Protein AF-A0A415BV01-F1 (afdb_monomer)

pL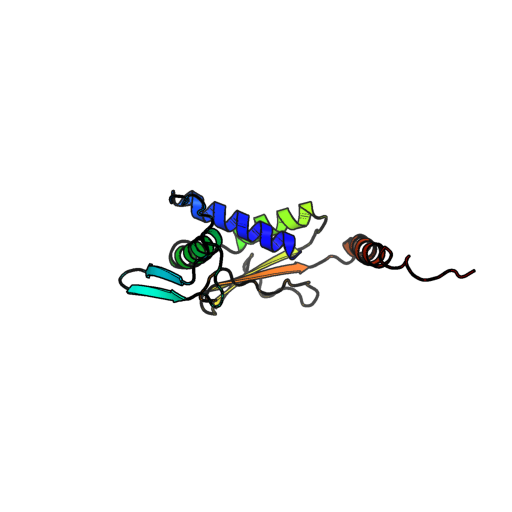DDT: mean 75.11, std 18.99, range [30.59, 93.56]

Structure (mmCIF, N/CA/C/O backbone):
data_AF-A0A415BV01-F1
#
_entry.id   AF-A0A415BV01-F1
#
loop_
_atom_site.group_PDB
_atom_site.id
_atom_site.type_symbol
_atom_site.label_atom_id
_atom_site.label_alt_id
_atom_site.label_comp_id
_atom_site.label_asym_id
_atom_site.label_entity_id
_atom_site.label_seq_id
_atom_site.pdbx_PDB_ins_code
_atom_site.Cartn_x
_atom_site.Cartn_y
_atom_site.Cartn_z
_atom_site.occupancy
_atom_site.B_iso_or_equiv
_atom_site.auth_seq_id
_atom_site.auth_comp_id
_atom_site.auth_asym_id
_atom_site.auth_atom_id
_atom_site.pdbx_PDB_model_num
ATOM 1 N N . MET A 1 1 ? 10.076 8.358 -6.406 1.00 80.81 1 MET A N 1
ATOM 2 C CA . MET A 1 1 ? 9.475 7.066 -6.004 1.00 80.81 1 MET A CA 1
ATOM 3 C C . MET A 1 1 ? 8.446 7.204 -4.884 1.00 80.81 1 MET A C 1
ATOM 5 O O . MET A 1 1 ? 7.313 6.818 -5.107 1.00 80.81 1 MET A O 1
ATOM 9 N N . THR A 1 2 ? 8.775 7.783 -3.721 1.00 85.38 2 THR A N 1
ATOM 10 C CA . THR A 1 2 ? 7.823 7.917 -2.592 1.00 85.38 2 THR A CA 1
ATOM 11 C C . THR A 1 2 ? 6.529 8.647 -2.965 1.00 85.38 2 THR A C 1
ATOM 13 O O . THR A 1 2 ? 5.451 8.206 -2.590 1.00 85.38 2 THR A O 1
ATOM 16 N N . GLN A 1 3 ? 6.622 9.716 -3.762 1.00 87.44 3 GLN A N 1
A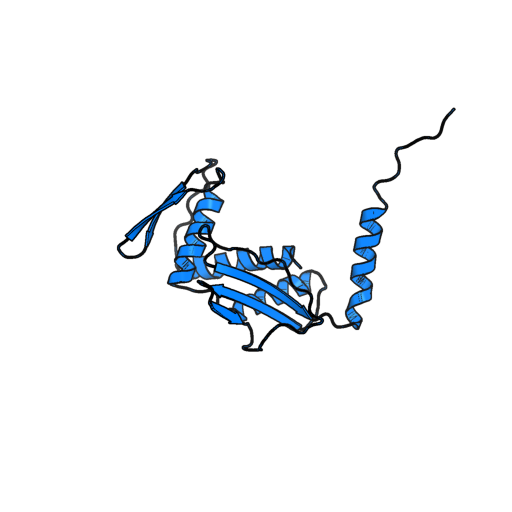TOM 17 C CA . GLN A 1 3 ? 5.443 10.414 -4.281 1.00 87.44 3 GLN A CA 1
ATOM 18 C C . GLN A 1 3 ? 4.612 9.533 -5.230 1.00 87.44 3 GLN A C 1
ATOM 20 O O . GLN A 1 3 ? 3.395 9.513 -5.118 1.00 87.44 3 GLN A O 1
ATOM 25 N N . ALA A 1 4 ? 5.260 8.760 -6.112 1.00 88.44 4 ALA A N 1
ATOM 26 C CA . ALA A 1 4 ? 4.569 7.824 -7.004 1.00 88.44 4 ALA A CA 1
ATOM 27 C C . ALA A 1 4 ? 3.827 6.742 -6.207 1.00 88.44 4 ALA A C 1
ATOM 29 O O . ALA A 1 4 ? 2.702 6.398 -6.550 1.00 88.44 4 ALA A O 1
ATOM 30 N N . LEU A 1 5 ? 4.420 6.250 -5.111 1.00 91.38 5 LEU A N 1
ATOM 31 C CA . LEU A 1 5 ? 3.752 5.312 -4.211 1.00 91.38 5 LEU A CA 1
ATOM 32 C C . LEU A 1 5 ? 2.518 5.953 -3.565 1.00 91.38 5 LEU A C 1
ATOM 34 O O . LEU A 1 5 ? 1.458 5.345 -3.580 1.00 91.38 5 LEU A O 1
ATOM 38 N N . GLN A 1 6 ? 2.631 7.183 -3.056 1.00 90.38 6 GLN A N 1
ATOM 39 C CA . GLN A 1 6 ? 1.496 7.892 -2.455 1.00 90.38 6 GLN A CA 1
ATOM 40 C C . GLN A 1 6 ? 0.354 8.117 -3.457 1.00 90.38 6 GLN A C 1
ATOM 42 O O . GLN A 1 6 ? -0.799 7.861 -3.133 1.00 90.38 6 GLN A O 1
ATOM 47 N N . GLU A 1 7 ? 0.676 8.554 -4.676 1.00 90.56 7 GLU A N 1
ATOM 48 C CA . GLU A 1 7 ? -0.298 8.718 -5.763 1.00 90.56 7 GLU A CA 1
ATOM 49 C C . GLU A 1 7 ? -0.970 7.378 -6.108 1.00 90.56 7 GLU A C 1
ATOM 51 O O . GLU A 1 7 ? -2.184 7.323 -6.285 1.00 90.56 7 GLU A O 1
ATOM 56 N N . SER A 1 8 ? -0.200 6.287 -6.128 1.00 91.81 8 SER A N 1
ATOM 57 C CA . SER A 1 8 ? -0.718 4.941 -6.409 1.00 91.81 8 SER A CA 1
ATOM 58 C C . SER A 1 8 ? -1.648 4.432 -5.309 1.00 91.81 8 SER A C 1
ATOM 60 O O . SER A 1 8 ? -2.686 3.865 -5.627 1.00 91.81 8 SER A O 1
ATOM 62 N N . ILE A 1 9 ? -1.330 4.693 -4.032 1.00 91.25 9 ILE A N 1
ATOM 63 C CA . ILE A 1 9 ? -2.208 4.385 -2.889 1.00 91.25 9 ILE A CA 1
ATOM 64 C C . ILE A 1 9 ? -3.562 5.075 -3.062 1.00 91.25 9 ILE A C 1
ATOM 66 O O . 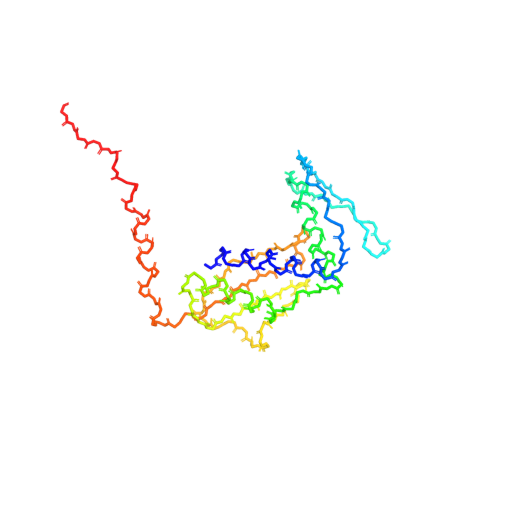ILE A 1 9 ? -4.600 4.445 -2.881 1.00 91.25 9 ILE A O 1
ATOM 70 N N . THR A 1 10 ? -3.557 6.362 -3.417 1.00 89.81 10 THR A N 1
ATOM 71 C CA . THR A 1 10 ? -4.789 7.135 -3.607 1.00 89.81 10 THR A CA 1
ATOM 72 C C . THR A 1 10 ? -5.616 6.607 -4.781 1.00 89.81 10 THR A C 1
ATOM 74 O O . THR A 1 10 ? -6.832 6.486 -4.665 1.00 89.81 10 THR A O 1
ATOM 77 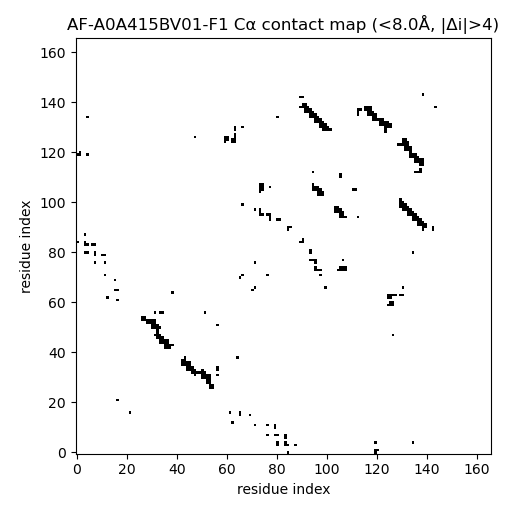N N . ILE A 1 11 ? -4.979 6.259 -5.903 1.00 89.50 11 ILE A N 1
ATOM 78 C CA . ILE A 1 11 ? -5.679 5.721 -7.080 1.00 89.50 11 ILE A CA 1
ATOM 79 C C . ILE A 1 11 ? -6.272 4.340 -6.786 1.00 89.50 11 ILE A C 1
ATOM 81 O O . ILE A 1 11 ? -7.444 4.116 -7.079 1.00 89.50 11 ILE A O 1
ATOM 85 N N . ASP A 1 12 ? -5.497 3.434 -6.187 1.00 90.75 12 ASP A N 1
ATOM 86 C CA . ASP A 1 12 ? -5.968 2.102 -5.794 1.00 90.75 12 ASP A CA 1
ATOM 87 C C . ASP A 1 12 ? -7.128 2.185 -4.793 1.00 90.75 12 ASP A C 1
ATOM 89 O O . ASP A 1 12 ? -8.145 1.516 -4.971 1.00 90.75 12 ASP A O 1
ATOM 93 N N . TYR A 1 13 ? -7.008 3.067 -3.794 1.00 88.19 13 TYR A N 1
ATOM 94 C CA . TYR A 1 13 ? -8.074 3.353 -2.839 1.00 88.19 13 TYR A CA 1
ATOM 95 C C . TYR A 1 13 ? -9.371 3.735 -3.549 1.00 88.19 13 TYR A C 1
ATOM 97 O O . TYR A 1 13 ? -10.398 3.103 -3.329 1.00 88.19 13 TYR A O 1
ATOM 105 N N . HIS A 1 14 ? -9.324 4.731 -4.435 1.00 85.19 14 HIS A N 1
ATOM 106 C CA . HIS A 1 14 ? -10.509 5.166 -5.162 1.00 85.19 14 HIS A CA 1
ATOM 107 C C . HIS A 1 14 ? -11.042 4.073 -6.090 1.00 85.19 14 HIS A C 1
ATOM 109 O O . HIS A 1 14 ? -12.250 3.882 -6.146 1.00 85.19 14 HIS A O 1
ATOM 115 N N . LYS A 1 15 ? -10.178 3.315 -6.772 1.00 86.19 15 LYS A N 1
ATOM 116 C CA . LYS A 1 15 ? -10.600 2.205 -7.638 1.00 86.19 15 LYS A CA 1
ATOM 117 C C . LYS A 1 15 ? -11.407 1.163 -6.854 1.00 86.19 15 LYS A C 1
ATOM 119 O O . LYS A 1 15 ? -12.490 0.802 -7.300 1.00 86.19 15 LYS A O 1
ATOM 124 N N . ARG A 1 16 ? -10.916 0.745 -5.680 1.00 85.25 16 ARG A N 1
ATOM 125 C CA . ARG A 1 16 ? -11.611 -0.211 -4.800 1.00 85.25 16 ARG A CA 1
ATOM 126 C C . ARG A 1 16 ? -12.873 0.393 -4.183 1.00 85.25 16 ARG A C 1
ATOM 128 O O . ARG A 1 16 ? -13.923 -0.229 -4.205 1.00 85.25 16 ARG A O 1
ATOM 135 N N . PHE A 1 17 ? -12.797 1.635 -3.714 1.00 78.44 17 PHE A N 1
ATOM 136 C CA . PHE A 1 17 ? -13.918 2.314 -3.066 1.00 78.44 17 PHE A CA 1
ATOM 137 C C . PHE A 1 17 ? -15.087 2.608 -4.026 1.00 78.44 17 PHE A C 1
ATOM 139 O O . PHE A 1 17 ? -16.247 2.430 -3.666 1.00 78.44 17 PHE A O 1
ATOM 146 N N . PHE A 1 18 ? -14.808 3.029 -5.266 1.00 71.75 18 PHE A N 1
ATOM 147 C CA . PHE A 1 18 ? -15.845 3.322 -6.266 1.00 71.75 18 PHE A CA 1
ATOM 148 C C . PHE A 1 18 ? -16.460 2.069 -6.897 1.00 71.75 18 PHE A C 1
ATOM 150 O O . PHE A 1 18 ? -17.577 2.151 -7.403 1.00 71.75 18 PHE A O 1
ATOM 157 N N . GLN A 1 19 ? -15.782 0.917 -6.854 1.00 64.81 19 GLN A N 1
ATOM 158 C CA . GLN A 1 19 ? -16.398 -0.357 -7.241 1.00 64.81 19 GLN A CA 1
ATOM 159 C C . GLN A 1 19 ? -17.548 -0.755 -6.299 1.00 64.81 19 GLN A C 1
ATOM 161 O O . GLN A 1 19 ? -18.491 -1.398 -6.756 1.00 64.81 19 GLN A O 1
ATOM 166 N N . ASP A 1 20 ? -17.528 -0.291 -5.045 1.00 54.56 20 ASP A N 1
ATOM 167 C CA . ASP A 1 20 ? -18.498 -0.669 -4.010 1.00 54.56 20 ASP A CA 1
ATOM 168 C C . ASP A 1 20 ? -19.661 0.339 -3.820 1.00 54.56 20 ASP A C 1
ATOM 170 O O . ASP A 1 20 ? -20.497 0.151 -2.939 1.00 54.56 20 ASP A O 1
ATOM 174 N N . ASN A 1 21 ? -19.785 1.386 -4.659 1.00 46.19 21 ASN A N 1
ATOM 175 C CA . ASN A 1 21 ? -20.871 2.393 -4.603 1.00 46.19 21 ASN A CA 1
ATOM 176 C C . ASN A 1 21 ? -21.133 2.974 -3.191 1.00 46.19 21 ASN A C 1
ATOM 178 O O . ASN A 1 21 ? -22.282 3.169 -2.784 1.00 46.19 21 ASN A O 1
ATOM 182 N N . VAL A 1 22 ? -20.077 3.281 -2.431 1.00 49.53 22 VAL A N 1
ATOM 183 C CA . VAL A 1 22 ? -20.212 3.829 -1.073 1.00 49.53 22 VAL A CA 1
ATOM 184 C C . VAL A 1 22 ? -20.123 5.361 -1.070 1.00 49.53 22 VAL A C 1
ATOM 186 O O . VAL A 1 22 ? -19.297 5.984 -1.735 1.00 49.53 22 VAL A O 1
ATOM 189 N N . TYR A 1 23 ? -21.044 5.967 -0.321 1.00 43.59 23 TYR A N 1
ATOM 190 C CA . TYR A 1 23 ? -21.230 7.400 -0.099 1.00 43.59 23 TYR A CA 1
ATOM 191 C C . TYR A 1 23 ? -19.935 8.115 0.321 1.00 43.59 23 TYR A C 1
ATOM 193 O O . TYR A 1 23 ? -19.321 7.743 1.315 1.00 43.59 23 TYR A O 1
ATOM 201 N N . ILE A 1 24 ? -19.566 9.188 -0.391 1.00 48.72 24 ILE A N 1
ATOM 202 C CA . ILE A 1 24 ? -18.501 10.120 0.014 1.00 48.72 24 ILE A CA 1
ATOM 203 C C . ILE A 1 24 ? -19.104 11.100 1.032 1.00 48.72 24 ILE A C 1
ATOM 205 O O . ILE A 1 24 ? -19.923 11.941 0.638 1.00 48.72 24 ILE A O 1
ATOM 209 N N . PRO A 1 25 ? -18.723 11.060 2.323 1.00 48.78 25 PRO A N 1
ATOM 210 C CA . PRO A 1 25 ? -19.133 12.096 3.258 1.00 48.78 25 PRO A CA 1
ATOM 211 C C . PRO A 1 25 ? -18.572 13.437 2.778 1.00 48.78 25 PRO A C 1
ATOM 213 O O . PRO A 1 25 ? -17.386 13.550 2.461 1.00 48.78 25 PRO A O 1
ATOM 216 N N . LYS A 1 26 ? -19.419 14.470 2.710 1.00 50.38 26 LYS A N 1
ATOM 217 C CA . LYS A 1 26 ? -18.951 15.834 2.433 1.00 50.38 26 LYS A CA 1
ATOM 218 C C . LYS A 1 26 ? -17.872 16.213 3.457 1.00 50.38 26 LYS A C 1
ATOM 220 O O . LYS A 1 26 ? -18.102 16.008 4.650 1.00 50.38 26 LYS A O 1
ATOM 225 N N . PRO A 1 27 ? -16.740 16.795 3.024 1.00 50.47 27 PRO A N 1
ATOM 226 C CA . PRO A 1 27 ? -15.666 17.162 3.930 1.00 50.47 27 PRO A CA 1
ATOM 227 C C . PRO A 1 27 ? -16.174 18.213 4.915 1.00 50.47 27 PRO A C 1
ATOM 229 O O . PRO A 1 27 ? -16.557 19.322 4.539 1.00 50.47 27 PRO A O 1
ATOM 232 N N . LEU A 1 28 ? -16.187 17.854 6.191 1.00 60.91 28 LEU A N 1
ATOM 233 C CA . LEU A 1 28 ? -16.362 18.796 7.281 1.00 60.91 28 LEU A CA 1
ATOM 234 C C . LEU A 1 28 ? -14.965 19.248 7.722 1.00 60.91 28 LEU A C 1
ATOM 236 O O . LEU A 1 28 ? -14.058 18.437 7.898 1.00 60.91 28 LEU A O 1
ATOM 240 N N . ILE A 1 29 ? -14.775 20.558 7.905 1.00 67.06 29 ILE A N 1
ATOM 241 C CA . ILE A 1 29 ? -13.512 21.169 8.371 1.00 67.06 29 ILE A CA 1
ATOM 242 C C . ILE A 1 29 ? -13.368 20.948 9.888 1.00 67.06 29 ILE A C 1
ATOM 244 O O . ILE A 1 29 ? -13.204 21.880 10.674 1.00 67.06 29 ILE A O 1
ATOM 248 N N . ARG A 1 30 ? -13.540 19.709 10.345 1.00 77.38 30 ARG A N 1
ATOM 249 C CA . ARG A 1 30 ? -13.478 19.336 11.756 1.00 77.38 30 ARG A CA 1
ATOM 250 C C . ARG A 1 30 ? -12.333 18.358 11.955 1.00 77.38 30 ARG A C 1
ATOM 252 O O . ARG A 1 30 ? -12.023 17.539 11.094 1.00 77.38 30 ARG A O 1
ATOM 259 N N . LYS A 1 31 ? -11.674 18.484 13.106 1.00 84.19 31 LYS A N 1
ATOM 260 C CA . LYS A 1 31 ? -10.666 17.523 13.546 1.00 84.19 31 LYS A CA 1
ATOM 261 C C . LYS A 1 31 ? -11.318 16.501 14.463 1.00 84.19 31 LYS A C 1
ATOM 263 O O . LYS A 1 31 ? -12.066 16.877 15.366 1.00 84.19 31 LYS A O 1
ATOM 268 N N . MET A 1 32 ? -11.007 15.229 14.259 1.00 81.38 32 MET A N 1
ATOM 269 C CA . MET A 1 32 ? -11.529 14.123 15.053 1.00 81.38 32 MET A CA 1
ATOM 270 C C . MET A 1 32 ? -10.446 13.572 15.978 1.00 81.38 32 MET A C 1
ATOM 272 O O . MET A 1 32 ? -9.300 13.391 15.576 1.00 81.38 32 MET A O 1
ATOM 276 N N . LYS A 1 33 ? -10.818 13.282 17.229 1.00 83.94 33 LYS A N 1
ATOM 277 C CA . LYS A 1 33 ? -9.958 12.565 18.190 1.00 83.94 33 LYS A CA 1
ATOM 278 C C . LYS A 1 33 ? -10.109 11.047 18.110 1.00 83.94 33 LYS A C 1
ATOM 280 O O . LYS A 1 33 ? -9.241 10.324 18.581 1.00 83.94 33 LYS A O 1
ATOM 285 N N . GLY A 1 34 ? -11.198 10.564 17.527 1.00 80.88 34 GLY A N 1
ATOM 286 C CA . GLY A 1 34 ? -11.466 9.143 17.381 1.00 80.88 34 GLY A CA 1
ATOM 287 C C . GLY A 1 34 ? -12.769 8.892 16.641 1.00 80.88 34 GLY A C 1
ATOM 288 O O . GLY A 1 34 ? -13.566 9.814 16.456 1.00 80.88 34 GLY A O 1
ATOM 289 N N . ILE A 1 35 ? -12.967 7.647 16.227 1.00 81.44 35 ILE A N 1
ATOM 290 C CA . ILE A 1 35 ? -14.125 7.196 15.465 1.00 81.44 35 ILE A CA 1
ATOM 291 C C . ILE A 1 35 ? -14.620 5.851 15.995 1.00 81.44 35 ILE A C 1
ATOM 293 O O . ILE A 1 35 ? -13.833 4.979 16.365 1.00 81.44 35 ILE A O 1
ATOM 297 N N . LYS A 1 36 ? -15.943 5.695 16.054 1.00 81.50 36 LYS A N 1
ATOM 298 C CA . LYS A 1 36 ? -16.592 4.430 16.403 1.00 81.50 36 LYS A CA 1
ATOM 299 C C . LYS A 1 36 ? -17.021 3.742 15.119 1.00 81.50 36 LYS A C 1
ATOM 301 O O . LYS A 1 36 ? -17.722 4.356 14.319 1.00 81.50 36 LYS A O 1
ATOM 306 N N . ILE A 1 37 ? -16.610 2.495 14.943 1.00 78.25 37 ILE A N 1
ATOM 307 C CA . ILE A 1 37 ? -16.909 1.694 13.757 1.00 78.25 37 ILE A CA 1
ATOM 308 C C . ILE A 1 37 ? -17.518 0.359 14.171 1.00 78.25 37 ILE A C 1
ATOM 310 O O . ILE A 1 37 ? -17.279 -0.130 15.277 1.00 78.25 37 ILE A O 1
ATOM 314 N N . VAL A 1 38 ? -18.302 -0.227 13.272 1.00 75.81 38 VAL A N 1
ATOM 315 C CA . VAL A 1 38 ? -18.881 -1.560 13.447 1.00 75.81 38 VAL A CA 1
ATOM 316 C C . VAL A 1 38 ? -18.218 -2.488 12.441 1.00 75.81 38 VAL A C 1
ATOM 318 O O . VAL A 1 38 ? -18.271 -2.237 11.239 1.00 75.81 38 VAL A O 1
ATOM 321 N N . VAL A 1 39 ? -17.570 -3.540 12.936 1.00 71.88 39 VAL A N 1
ATOM 322 C CA . VAL A 1 39 ? -16.846 -4.523 12.124 1.00 71.88 39 VAL A CA 1
ATOM 323 C C . VAL A 1 39 ? -17.469 -5.886 12.394 1.00 71.88 39 VAL A C 1
ATOM 325 O O . VAL A 1 39 ? -17.262 -6.476 13.458 1.00 71.88 39 VAL A O 1
ATOM 328 N N . GLY A 1 40 ? -18.287 -6.369 11.458 1.00 73.62 40 GLY A N 1
ATOM 329 C CA . GLY A 1 40 ? -19.134 -7.539 11.696 1.00 73.62 40 GLY A CA 1
ATOM 330 C C . GLY A 1 40 ? -20.080 -7.287 12.875 1.00 73.62 40 GLY A C 1
ATOM 331 O O . GLY A 1 40 ? -20.895 -6.373 12.829 1.00 73.62 40 GLY A O 1
ATOM 332 N N . GLU A 1 41 ? -19.938 -8.064 13.950 1.00 71.75 41 GLU A N 1
ATOM 333 C CA . GLU A 1 41 ? -20.758 -7.947 15.169 1.00 71.75 41 GLU A CA 1
ATOM 334 C C . GLU A 1 41 ? -20.087 -7.133 16.293 1.00 71.75 41 GLU A C 1
ATOM 336 O O . GLU A 1 41 ? -20.637 -6.999 17.387 1.00 71.75 41 GLU A O 1
ATOM 341 N N . LYS A 1 42 ? -18.880 -6.595 16.064 1.00 75.69 42 LYS A N 1
ATOM 342 C CA . LYS A 1 42 ? -18.103 -5.892 17.094 1.00 75.69 42 LYS A CA 1
ATOM 343 C C . LYS A 1 42 ? -18.136 -4.382 16.889 1.00 75.69 42 LYS A C 1
ATOM 345 O O . LYS A 1 42 ? -17.801 -3.879 15.820 1.00 75.69 42 LYS A O 1
ATOM 350 N N . ASN A 1 43 ? -18.467 -3.663 17.959 1.00 78.62 43 ASN A N 1
ATOM 351 C CA . ASN A 1 43 ? -18.301 -2.215 18.037 1.00 78.62 43 ASN A CA 1
ATOM 352 C C . ASN A 1 43 ? -16.872 -1.900 18.486 1.00 78.62 43 ASN A C 1
ATOM 354 O O . ASN A 1 43 ? -16.494 -2.208 19.617 1.00 78.62 43 ASN A O 1
ATOM 358 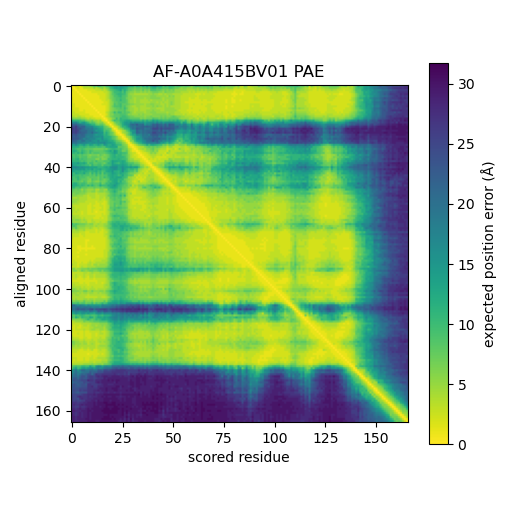N N . GLU A 1 44 ? -16.091 -1.264 17.621 1.00 79.38 44 GLU A N 1
ATOM 359 C CA . GLU A 1 44 ? -14.737 -0.816 17.934 1.00 79.38 44 GLU A CA 1
ATOM 360 C C . GLU A 1 44 ? -14.703 0.709 18.070 1.00 79.38 44 GLU A C 1
ATOM 362 O O . GLU A 1 44 ? -15.298 1.442 17.281 1.00 79.38 44 GLU A O 1
ATOM 367 N N . ASN A 1 45 ? -13.998 1.201 19.090 1.00 81.62 45 ASN A N 1
ATOM 368 C CA . ASN A 1 45 ? -13.732 2.624 19.269 1.00 81.62 45 ASN A CA 1
ATOM 369 C C . ASN A 1 45 ? -12.245 2.878 19.047 1.00 81.62 45 ASN A C 1
ATOM 371 O O . ASN A 1 45 ? -11.412 2.397 19.815 1.00 81.62 45 ASN A O 1
ATOM 375 N N . ILE A 1 46 ? -11.922 3.629 18.003 1.00 80.00 46 ILE A N 1
ATOM 376 C CA . ILE A 1 46 ? -10.551 3.901 17.601 1.00 80.00 46 ILE A CA 1
ATOM 377 C C . ILE A 1 46 ? -10.209 5.326 18.000 1.00 80.00 46 ILE A C 1
ATOM 379 O O . ILE A 1 46 ? -10.867 6.275 17.579 1.00 80.00 46 ILE A O 1
ATOM 383 N N . LEU A 1 47 ? -9.153 5.473 18.796 1.00 83.75 47 LEU A N 1
ATOM 384 C CA . LEU A 1 47 ? -8.609 6.767 19.184 1.00 83.75 47 LEU A CA 1
ATOM 385 C C . LEU A 1 47 ? -7.383 7.092 18.328 1.00 83.75 47 LEU A C 1
ATOM 387 O O . LEU A 1 47 ? -6.461 6.282 18.222 1.00 83.75 47 LEU A O 1
ATOM 391 N N . PHE A 1 48 ? -7.354 8.287 17.748 1.00 82.81 48 PHE A N 1
ATOM 392 C CA . PHE A 1 48 ? -6.180 8.779 17.038 1.00 82.81 48 PHE A CA 1
ATOM 393 C C . PHE A 1 48 ? -5.188 9.373 18.036 1.00 82.81 48 PHE A C 1
ATOM 395 O O . PHE A 1 48 ? -5.578 10.041 18.995 1.00 82.81 48 PHE A O 1
ATOM 402 N N . LYS A 1 49 ? -3.892 9.137 17.801 1.00 80.31 49 LYS A N 1
ATOM 403 C CA . LYS A 1 49 ? -2.818 9.688 18.641 1.00 80.31 49 LYS A CA 1
ATOM 404 C C . LYS A 1 49 ? -2.872 11.216 18.684 1.00 80.31 49 LYS A C 1
ATOM 406 O O . LYS A 1 49 ? -2.770 11.807 19.753 1.00 80.31 49 LYS A O 1
ATOM 411 N N . ASP A 1 50 ? -3.090 11.816 17.519 1.00 82.56 50 ASP A N 1
ATOM 412 C CA . ASP A 1 50 ? -3.280 13.247 17.330 1.00 82.56 50 ASP A CA 1
ATOM 413 C C . ASP A 1 50 ? -4.648 13.495 16.693 1.00 82.56 50 ASP A C 1
ATOM 415 O O . ASP A 1 50 ? -5.199 12.625 16.020 1.00 82.56 50 ASP A O 1
ATOM 419 N N . SER A 1 51 ? -5.216 14.687 16.893 1.00 82.81 51 SER A N 1
ATOM 420 C CA . SER A 1 51 ? -6.460 15.040 16.202 1.00 82.81 51 SER A CA 1
ATOM 421 C C . SER A 1 51 ? -6.183 15.231 14.711 1.00 82.81 51 SER A C 1
ATOM 423 O O . SER A 1 51 ? -5.511 16.193 14.328 1.00 82.81 51 SER A O 1
ATOM 425 N N . ILE A 1 52 ? -6.709 14.330 13.888 1.00 86.25 52 ILE A N 1
ATOM 426 C CA . ILE A 1 52 ? -6.570 14.349 12.4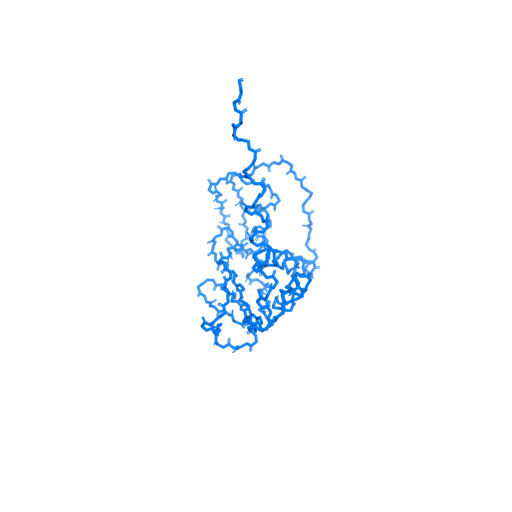28 1.00 86.25 52 ILE A CA 1
ATOM 427 C C . ILE A 1 52 ? -7.805 14.970 11.780 1.00 86.25 52 ILE A C 1
ATOM 429 O O . ILE A 1 52 ? -8.845 15.113 12.429 1.00 86.25 52 ILE A O 1
ATOM 433 N N . ASP A 1 53 ? -7.695 15.390 10.523 1.00 85.81 53 ASP A N 1
ATOM 434 C CA . ASP A 1 53 ? -8.862 15.838 9.773 1.00 85.81 53 ASP A CA 1
ATOM 435 C C . ASP A 1 53 ? -9.855 14.688 9.571 1.00 85.81 53 ASP A C 1
ATOM 437 O O . ASP A 1 53 ? -9.487 13.520 9.439 1.00 85.81 53 ASP A O 1
ATOM 441 N N . GLU A 1 54 ? -11.136 15.041 9.586 1.00 82.56 54 GLU A N 1
ATOM 442 C CA . GLU A 1 54 ? -12.239 14.095 9.469 1.00 82.56 54 GLU A CA 1
ATOM 443 C C . GLU A 1 54 ? -12.162 13.256 8.183 1.00 82.56 54 GLU A C 1
ATOM 445 O O . GLU A 1 54 ? -12.400 12.052 8.222 1.00 82.56 54 GLU A O 1
ATOM 450 N N . GLN A 1 55 ? -11.744 13.846 7.061 1.00 81.94 55 GLN A N 1
ATOM 451 C CA . GLN A 1 55 ? -11.611 13.125 5.794 1.00 81.94 55 GLN A CA 1
ATOM 452 C C . GLN A 1 55 ? -10.534 12.033 5.862 1.00 81.94 55 GLN A C 1
ATOM 454 O O . GLN A 1 55 ? -10.781 10.900 5.455 1.00 81.94 55 GLN A O 1
ATOM 459 N N . THR A 1 56 ? -9.362 12.346 6.411 1.00 84.62 56 THR A N 1
ATOM 460 C CA . THR A 1 56 ? -8.277 11.381 6.618 1.00 84.62 56 THR A CA 1
ATOM 461 C C . THR A 1 56 ? -8.691 10.307 7.616 1.00 84.62 56 THR A C 1
ATOM 463 O O . THR A 1 56 ? -8.368 9.138 7.415 1.00 84.62 56 THR A O 1
ATOM 466 N N . ALA A 1 57 ? -9.447 10.662 8.661 1.00 84.25 57 ALA A N 1
ATOM 467 C CA . ALA A 1 57 ? -9.988 9.685 9.603 1.00 84.25 57 ALA A CA 1
ATOM 468 C C . ALA A 1 57 ? -10.881 8.652 8.904 1.00 84.25 57 ALA A C 1
ATOM 470 O O . ALA A 1 57 ? -10.660 7.453 9.073 1.00 84.25 57 ALA A O 1
ATOM 471 N N . TYR A 1 58 ? -11.840 9.105 8.090 1.00 84.31 58 TYR A N 1
ATOM 472 C CA . TYR A 1 58 ? -12.695 8.203 7.318 1.00 84.31 58 TYR A CA 1
ATOM 473 C C . TYR A 1 58 ? -11.900 7.404 6.291 1.00 84.31 58 TYR A C 1
ATOM 475 O O . TYR A 1 58 ? -12.049 6.193 6.249 1.00 84.31 58 TYR A O 1
ATOM 483 N N . GLN A 1 59 ? -10.975 8.024 5.554 1.00 86.06 59 GLN A N 1
ATOM 484 C CA . GLN A 1 59 ? -10.160 7.305 4.573 1.00 86.06 59 GLN A CA 1
ATOM 485 C C . GLN A 1 59 ? -9.334 6.177 5.211 1.00 86.06 59 GLN A C 1
ATOM 487 O O . GLN A 1 59 ? -9.225 5.092 4.641 1.00 86.06 59 GLN A O 1
ATOM 492 N N . LEU A 1 60 ? -8.760 6.400 6.399 1.00 87.69 60 LEU A N 1
ATOM 493 C CA . LEU A 1 60 ? -8.065 5.344 7.138 1.00 87.69 60 LEU A CA 1
ATOM 494 C C . LEU A 1 60 ? -9.031 4.216 7.532 1.00 87.69 60 LEU A C 1
ATOM 496 O O . LEU A 1 60 ? -8.622 3.053 7.566 1.00 87.69 60 LEU A O 1
ATOM 500 N N . VAL A 1 61 ? -10.289 4.547 7.858 1.00 85.38 61 VAL A N 1
ATOM 501 C CA . VAL A 1 61 ? -11.327 3.573 8.255 1.00 85.38 61 VAL A CA 1
ATOM 502 C C . VAL A 1 61 ? -11.766 2.761 7.069 1.00 85.38 61 VAL A C 1
ATOM 504 O O . VAL A 1 61 ? -11.792 1.538 7.154 1.00 85.38 61 VAL A O 1
ATOM 507 N N . ASP A 1 62 ? -12.014 3.426 5.957 1.00 85.75 62 ASP A N 1
ATOM 508 C CA . ASP A 1 62 ? -12.372 2.791 4.707 1.00 85.75 62 ASP A CA 1
ATOM 509 C C . ASP A 1 62 ? -11.257 1.845 4.265 1.00 85.75 62 ASP A C 1
ATOM 511 O O . ASP A 1 62 ? -11.533 0.704 3.926 1.00 85.75 62 ASP A O 1
ATOM 515 N N . GLN A 1 63 ? -9.985 2.239 4.373 1.00 87.94 63 GLN A N 1
ATOM 516 C CA . GLN A 1 63 ? -8.857 1.343 4.090 1.00 87.94 63 GLN A CA 1
ATOM 517 C C . GLN A 1 63 ? -8.824 0.109 5.004 1.00 87.94 63 GLN A C 1
ATOM 519 O O . GLN A 1 63 ? -8.579 -0.998 4.520 1.00 87.94 63 GLN A O 1
ATOM 524 N N . TYR A 1 64 ? -9.097 0.275 6.302 1.00 87.19 64 TYR A N 1
ATOM 525 C CA . TYR A 1 64 ? -9.203 -0.847 7.239 1.00 87.19 64 TYR A CA 1
ATOM 526 C C . TYR A 1 64 ? -10.365 -1.783 6.884 1.00 87.19 64 TYR A C 1
ATOM 528 O O . TYR A 1 64 ? -10.185 -2.998 6.864 1.00 87.19 64 TYR A O 1
ATOM 536 N N . MET A 1 65 ? -11.538 -1.228 6.571 1.00 85.00 65 MET A N 1
ATOM 537 C CA . MET A 1 65 ? -12.729 -1.993 6.198 1.00 85.00 65 MET A CA 1
ATOM 538 C C . MET A 1 65 ? -12.530 -2.710 4.863 1.00 85.00 65 MET A C 1
ATOM 540 O O . MET A 1 65 ? -12.750 -3.915 4.772 1.00 85.00 65 MET A O 1
ATOM 544 N N . LEU A 1 66 ? -12.028 -2.005 3.847 1.00 86.19 66 LEU A N 1
ATOM 545 C CA . LEU A 1 66 ? -11.706 -2.571 2.541 1.00 86.19 66 LEU A CA 1
ATOM 546 C C . LEU A 1 66 ? -10.714 -3.724 2.674 1.00 86.19 66 LEU A C 1
ATOM 548 O O . LEU A 1 66 ? -10.896 -4.735 2.019 1.00 86.19 66 LEU A O 1
ATOM 552 N N . ALA A 1 67 ? -9.710 -3.654 3.548 1.00 84.88 67 ALA A N 1
ATOM 553 C CA . ALA A 1 67 ? -8.787 -4.775 3.735 1.00 84.88 67 ALA A CA 1
ATOM 554 C C . ALA A 1 67 ? -9.455 -6.077 4.221 1.00 84.88 67 ALA A C 1
ATOM 556 O O . ALA A 1 67 ? -8.916 -7.155 3.969 1.00 84.88 67 ALA A O 1
ATOM 557 N N . GLN A 1 68 ? -10.613 -5.990 4.887 1.00 81.06 68 GLN A N 1
ATOM 558 C CA . GLN A 1 68 ? -11.375 -7.158 5.345 1.00 81.06 68 GLN A CA 1
ATOM 559 C C . GLN A 1 68 ? -12.233 -7.784 4.236 1.00 81.06 68 GLN A C 1
ATOM 561 O O . GLN A 1 68 ? -12.441 -8.994 4.250 1.00 81.06 68 GLN A O 1
ATOM 566 N N . PHE A 1 69 ? -12.733 -6.979 3.291 1.00 77.50 69 PHE A N 1
ATOM 567 C CA . PHE A 1 69 ? -13.695 -7.422 2.268 1.00 77.50 69 PHE A CA 1
ATOM 568 C C . PHE A 1 69 ? -13.108 -7.447 0.849 1.00 77.50 69 PHE A C 1
ATOM 570 O O . PHE A 1 69 ? -13.285 -8.418 0.118 1.00 77.50 69 PHE A O 1
ATOM 577 N N . THR A 1 70 ? -12.360 -6.405 0.493 1.00 80.31 70 THR A N 1
ATOM 578 C CA . THR A 1 70 ? -11.772 -6.140 -0.827 1.00 80.31 70 THR A CA 1
ATOM 579 C C . THR A 1 70 ? -10.287 -5.789 -0.656 1.00 80.31 70 THR A C 1
ATOM 581 O O . THR A 1 70 ? -9.865 -4.622 -0.734 1.00 80.31 70 THR A O 1
ATOM 584 N N . SER A 1 71 ? -9.473 -6.808 -0.351 1.00 79.56 71 SER A N 1
ATOM 585 C CA . SER A 1 71 ? -8.039 -6.621 -0.109 1.00 79.56 71 SER A CA 1
ATOM 586 C C . SER A 1 71 ? -7.322 -6.060 -1.338 1.00 79.56 71 SER A C 1
ATOM 588 O O . SER A 1 71 ? -7.745 -6.253 -2.479 1.00 79.56 71 SER A O 1
ATOM 590 N N . VAL A 1 72 ? -6.201 -5.375 -1.107 1.00 86.31 72 VAL A N 1
ATOM 591 C CA . VAL A 1 72 ? -5.345 -4.900 -2.201 1.00 86.31 72 VAL A CA 1
ATOM 592 C C . VAL A 1 72 ? -4.864 -6.103 -3.004 1.00 86.31 72 VAL A C 1
ATOM 594 O O . VAL A 1 72 ? -4.355 -7.064 -2.431 1.00 86.31 72 VAL A O 1
ATOM 597 N N . ILE A 1 73 ? -4.993 -6.030 -4.327 1.00 89.56 73 ILE A N 1
ATOM 598 C CA . ILE A 1 73 ? -4.408 -7.001 -5.250 1.00 89.56 73 ILE A CA 1
ATOM 599 C C . ILE A 1 73 ? -3.024 -6.463 -5.648 1.00 89.56 73 ILE A C 1
ATOM 601 O O . ILE A 1 73 ? -2.952 -5.470 -6.379 1.00 89.56 73 ILE A O 1
ATOM 605 N N . PRO A 1 74 ? -1.905 -7.074 -5.201 1.00 90.12 74 PRO A N 1
ATOM 606 C CA . PRO A 1 74 ? -0.571 -6.509 -5.423 1.00 90.12 74 PRO A CA 1
ATOM 607 C C . PRO A 1 74 ? -0.207 -6.333 -6.902 1.00 90.12 74 PRO A C 1
ATOM 609 O O . PRO A 1 74 ? 0.529 -5.409 -7.241 1.00 90.12 74 PRO A O 1
ATOM 612 N N . ASN A 1 75 ? -0.732 -7.188 -7.786 1.00 90.81 75 ASN A N 1
ATOM 613 C CA . ASN A 1 75 ? -0.497 -7.105 -9.232 1.00 90.81 75 ASN A CA 1
ATOM 614 C C . ASN A 1 75 ? -1.132 -5.850 -9.833 1.00 90.81 75 ASN A C 1
ATOM 616 O O . ASN A 1 75 ? -0.439 -5.056 -10.465 1.00 90.81 75 ASN A O 1
ATOM 620 N N . ASP A 1 76 ? -2.421 -5.632 -9.574 1.00 91.06 76 ASP A N 1
ATOM 621 C CA . ASP A 1 76 ? -3.147 -4.434 -10.002 1.00 91.06 76 ASP A CA 1
ATOM 622 C C . ASP A 1 76 ? -2.495 -3.165 -9.452 1.00 91.06 76 ASP A C 1
ATOM 624 O O . ASP A 1 76 ? -2.304 -2.186 -10.176 1.00 91.06 76 ASP A O 1
ATOM 628 N N . PHE A 1 77 ? -2.085 -3.202 -8.182 1.00 91.81 77 PHE A N 1
ATOM 629 C CA . PHE A 1 77 ? -1.375 -2.094 -7.561 1.00 91.81 77 PHE A CA 1
ATOM 630 C C . PHE A 1 77 ? -0.026 -1.830 -8.249 1.00 91.81 77 PHE A C 1
ATOM 632 O O . PHE A 1 77 ? 0.332 -0.676 -8.494 1.00 91.81 77 PHE A O 1
ATOM 639 N N . ASN A 1 78 ? 0.729 -2.880 -8.597 1.00 92.50 78 ASN A N 1
ATOM 640 C CA . ASN A 1 78 ? 2.011 -2.745 -9.294 1.00 92.50 78 ASN A CA 1
ATOM 641 C C . ASN A 1 78 ? 1.838 -2.112 -10.681 1.00 92.50 78 ASN A C 1
ATOM 643 O O . ASN A 1 78 ? 2.690 -1.326 -11.088 1.00 92.50 78 ASN A O 1
ATOM 647 N N . VAL A 1 79 ? 0.733 -2.386 -11.388 1.00 92.38 79 VAL A N 1
ATOM 648 C CA . VAL A 1 79 ? 0.420 -1.731 -12.672 1.00 92.38 79 VAL A CA 1
ATOM 649 C C . VAL A 1 79 ? 0.307 -0.215 -12.489 1.00 92.38 79 VAL A C 1
ATOM 651 O O . VAL A 1 79 ? 1.024 0.529 -13.162 1.00 92.38 79 VAL A O 1
ATOM 654 N N . ILE A 1 80 ? -0.495 0.237 -11.518 1.00 92.75 80 ILE A N 1
ATOM 655 C CA . ILE A 1 80 ? -0.673 1.666 -11.200 1.00 92.75 80 ILE A CA 1
ATOM 656 C C . ILE A 1 80 ? 0.669 2.294 -10.793 1.00 92.75 80 ILE A C 1
ATOM 658 O O . ILE A 1 80 ? 1.065 3.352 -11.291 1.00 92.75 80 ILE A O 1
ATOM 662 N N . PHE A 1 81 ? 1.415 1.618 -9.916 1.00 92.19 81 PHE A N 1
ATOM 663 C CA . PHE A 1 81 ? 2.704 2.102 -9.431 1.00 92.19 81 PHE A CA 1
ATOM 664 C C . PHE A 1 81 ? 3.740 2.244 -10.545 1.00 92.19 81 PHE A C 1
ATOM 666 O O . PHE A 1 81 ? 4.449 3.252 -10.623 1.00 92.19 81 PHE A O 1
ATOM 673 N N . LYS A 1 82 ? 3.799 1.269 -11.450 1.00 91.50 82 LYS A N 1
ATOM 674 C CA . LYS A 1 82 ? 4.684 1.288 -12.613 1.00 91.50 82 LYS A CA 1
ATOM 675 C C . LYS A 1 82 ? 4.354 2.440 -13.556 1.00 91.50 82 LYS A C 1
ATOM 677 O O . LYS A 1 82 ? 5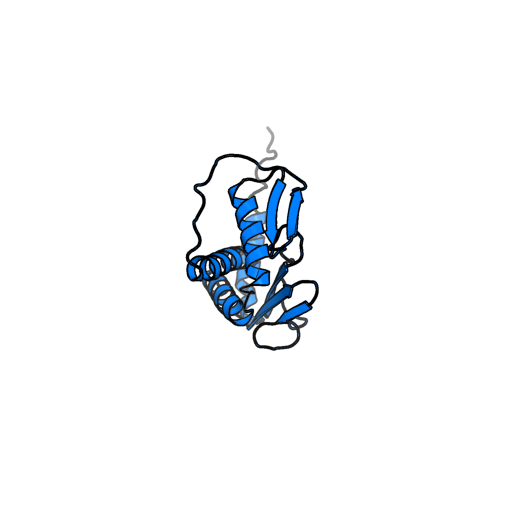.275 3.079 -14.061 1.00 91.50 82 LYS A O 1
ATOM 682 N N . GLU A 1 83 ? 3.078 2.736 -13.782 1.00 92.31 83 GLU A N 1
ATOM 683 C CA . GLU A 1 83 ? 2.656 3.897 -14.575 1.00 92.31 83 GLU A CA 1
ATOM 684 C C . GLU A 1 83 ? 3.106 5.214 -13.934 1.00 92.31 83 GLU A C 1
ATOM 686 O O . GLU A 1 83 ? 3.743 6.032 -14.601 1.00 92.31 83 GLU A O 1
ATOM 691 N N . LYS A 1 84 ? 2.912 5.379 -12.619 1.00 91.88 84 LYS A N 1
ATOM 692 C CA . LYS A 1 84 ? 3.374 6.576 -11.892 1.00 91.88 84 LYS A CA 1
ATOM 693 C C . LYS A 1 84 ? 4.884 6.733 -11.841 1.00 91.88 84 LYS A C 1
ATOM 695 O O . LYS A 1 84 ? 5.389 7.855 -11.772 1.00 91.88 84 LYS A O 1
ATOM 700 N N . LEU A 1 85 ? 5.634 5.638 -11.894 1.00 88.19 85 LEU A N 1
ATOM 701 C CA . LEU A 1 85 ? 7.083 5.703 -12.060 1.00 88.19 85 LEU A CA 1
ATOM 702 C C . LEU A 1 85 ? 7.477 6.130 -13.476 1.00 88.19 85 LEU A C 1
ATOM 704 O O . LEU A 1 85 ? 8.334 7.006 -13.608 1.00 88.19 85 LEU A O 1
ATOM 708 N N . LYS A 1 86 ? 6.816 5.598 -14.513 1.00 88.94 86 LYS A N 1
ATOM 709 C CA . LYS A 1 86 ? 7.057 5.986 -15.912 1.00 88.94 86 LYS A CA 1
ATOM 710 C C . LYS A 1 86 ? 6.796 7.471 -16.160 1.00 88.94 86 LYS A C 1
ATOM 712 O O . LYS A 1 86 ? 7.629 8.117 -16.786 1.00 88.94 86 LYS A O 1
ATOM 717 N N . GLU A 1 87 ? 5.705 8.027 -15.624 1.00 88.75 87 GLU A N 1
ATOM 718 C CA . GLU A 1 87 ? 5.401 9.470 -15.696 1.00 88.75 87 GLU A CA 1
ATOM 719 C C . GLU A 1 87 ? 6.535 10.337 -15.124 1.00 88.75 87 GLU A C 1
ATOM 721 O O . GLU A 1 87 ? 6.765 11.457 -15.573 1.00 88.75 87 GLU A O 1
ATOM 726 N N . LYS A 1 88 ? 7.276 9.807 -14.145 1.00 85.19 88 LYS A N 1
ATOM 727 C CA . LYS A 1 88 ? 8.412 10.476 -13.499 1.00 85.19 88 LYS A CA 1
ATOM 728 C C . LYS A 1 88 ? 9.765 10.094 -14.125 1.00 85.19 88 LYS A C 1
ATOM 730 O O . LYS A 1 88 ? 10.800 10.333 -13.510 1.00 85.19 88 LYS A O 1
ATOM 735 N N . GLY A 1 89 ? 9.767 9.475 -15.310 1.00 83.88 89 GLY A N 1
ATOM 736 C CA . GLY A 1 89 ? 10.973 9.060 -16.040 1.00 83.88 89 GLY A CA 1
ATOM 737 C C . GLY A 1 89 ? 11.689 7.835 -15.458 1.00 83.88 89 GLY A C 1
ATOM 738 O O . GLY A 1 89 ? 12.794 7.505 -15.880 1.00 83.88 89 GLY A O 1
ATOM 739 N N . ILE A 1 90 ? 11.085 7.146 -14.486 1.00 82.56 90 ILE A N 1
ATOM 740 C CA . ILE A 1 90 ? 11.676 5.973 -13.839 1.00 82.56 90 ILE A CA 1
ATOM 741 C C . ILE A 1 90 ? 11.186 4.715 -14.552 1.00 82.56 90 ILE A C 1
ATOM 743 O O . ILE A 1 90 ? 10.009 4.361 -14.499 1.00 82.56 90 ILE A O 1
ATOM 747 N N . THR A 1 91 ? 12.115 4.006 -15.186 1.00 80.50 91 THR A N 1
ATOM 748 C CA . THR A 1 91 ? 11.844 2.747 -15.886 1.00 80.50 91 THR A CA 1
ATOM 749 C C . THR A 1 91 ? 12.667 1.609 -15.289 1.00 80.50 91 THR A C 1
ATOM 751 O O . THR A 1 91 ? 13.866 1.769 -15.057 1.00 80.50 91 THR A O 1
ATOM 754 N N . GLY A 1 92 ? 12.042 0.452 -15.082 1.00 81.44 92 GLY A N 1
ATOM 755 C CA . GLY A 1 92 ? 12.686 -0.734 -14.520 1.00 81.44 92 GLY A CA 1
ATOM 756 C C . GLY A 1 92 ? 11.673 -1.824 -14.178 1.00 81.44 92 GLY A C 1
ATOM 757 O O . GLY A 1 92 ? 10.469 -1.651 -14.403 1.00 81.44 92 GLY A O 1
ATOM 758 N N . LYS A 1 93 ? 12.160 -2.944 -13.631 1.00 86.19 93 LYS A N 1
ATOM 759 C CA . LYS A 1 93 ? 11.286 -3.942 -13.000 1.00 86.19 93 LYS A CA 1
ATOM 760 C C . LYS A 1 93 ? 10.800 -3.357 -11.677 1.00 86.19 93 LYS A C 1
ATOM 762 O O . LYS A 1 93 ? 11.598 -2.826 -10.911 1.00 86.19 93 LYS A O 1
ATOM 767 N N . THR A 1 94 ? 9.502 -3.416 -11.433 1.00 89.00 94 THR A N 1
ATOM 768 C CA . THR A 1 94 ? 8.871 -2.885 -10.223 1.00 89.00 94 THR A CA 1
ATOM 769 C C . THR A 1 94 ? 8.159 -4.003 -9.498 1.00 89.00 94 THR A C 1
ATOM 771 O O . THR A 1 94 ? 7.725 -4.971 -10.125 1.00 89.00 94 THR A O 1
ATOM 774 N N . GLY A 1 95 ? 7.983 -3.834 -8.197 1.00 90.38 95 GLY A N 1
ATOM 775 C CA . GLY A 1 95 ? 7.073 -4.678 -7.453 1.00 90.38 95 GLY A CA 1
ATOM 776 C C . GLY A 1 95 ? 6.554 -4.017 -6.193 1.00 90.38 95 GLY A C 1
ATOM 777 O O . GLY A 1 95 ? 7.040 -2.970 -5.752 1.00 90.38 95 GLY A O 1
ATOM 778 N N . ILE A 1 96 ? 5.540 -4.659 -5.634 1.00 91.88 96 ILE A N 1
ATOM 779 C CA . ILE A 1 96 ? 4.811 -4.232 -4.452 1.00 91.88 96 ILE A CA 1
ATOM 780 C C . ILE A 1 96 ? 4.857 -5.351 -3.429 1.00 91.88 96 ILE A C 1
ATOM 782 O O . ILE A 1 96 ? 4.641 -6.521 -3.743 1.00 91.88 96 ILE A O 1
ATOM 786 N N . ILE A 1 97 ? 5.139 -4.956 -2.198 1.00 91.69 97 ILE A N 1
ATOM 787 C CA . ILE A 1 97 ? 5.017 -5.773 -1.006 1.00 91.69 97 ILE A CA 1
ATOM 788 C C . ILE A 1 97 ? 3.825 -5.197 -0.255 1.00 91.69 97 ILE A C 1
ATOM 790 O O . ILE A 1 97 ? 3.901 -4.091 0.281 1.00 91.69 97 ILE A O 1
ATOM 794 N N . TYR A 1 98 ? 2.715 -5.921 -0.277 1.00 91.69 98 TYR A N 1
ATOM 795 C CA . TYR A 1 98 ? 1.535 -5.620 0.520 1.00 91.69 98 TYR A CA 1
ATOM 796 C C . TYR A 1 98 ? 1.539 -6.534 1.738 1.00 91.69 98 TYR A C 1
ATOM 798 O O . TYR A 1 98 ? 1.867 -7.708 1.623 1.00 91.69 98 TYR A O 1
ATOM 806 N N . GLN A 1 99 ? 1.197 -6.022 2.909 1.00 91.62 99 GLN A N 1
ATOM 807 C CA . GLN A 1 99 ? 1.131 -6.819 4.125 1.00 91.62 99 GLN A CA 1
ATOM 808 C C . GLN A 1 99 ? -0.210 -6.589 4.798 1.00 91.62 99 GLN A C 1
ATOM 810 O O . GLN A 1 99 ? -0.595 -5.441 4.993 1.00 91.62 99 GLN A O 1
ATOM 815 N N . HIS A 1 100 ? -0.883 -7.670 5.187 1.00 91.62 100 HIS A N 1
ATOM 816 C CA . HIS A 1 100 ? -2.110 -7.623 5.977 1.00 91.62 100 HIS A CA 1
ATOM 817 C C . HIS A 1 100 ? -1.958 -8.532 7.199 1.00 91.62 100 HIS A C 1
ATOM 819 O O . HIS A 1 100 ? -1.671 -9.719 7.062 1.00 91.62 100 HIS A O 1
ATOM 825 N N . ASN A 1 101 ? -2.099 -7.968 8.402 1.00 88.31 101 ASN A N 1
ATOM 826 C CA . ASN A 1 101 ? -1.939 -8.668 9.684 1.00 88.31 101 ASN A CA 1
ATOM 827 C C . ASN A 1 101 ? -0.622 -9.449 9.795 1.00 88.31 101 ASN A C 1
ATOM 829 O O . ASN A 1 101 ? -0.578 -10.578 10.277 1.00 88.31 101 ASN A O 1
ATOM 833 N N . GLY A 1 102 ? 0.467 -8.855 9.311 1.00 85.75 102 GLY A N 1
ATOM 834 C CA . GLY A 1 102 ? 1.778 -9.496 9.333 1.00 85.75 102 GLY A CA 1
ATOM 835 C C . GLY A 1 102 ? 2.064 -10.404 8.134 1.00 85.75 102 GLY A C 1
ATOM 836 O O . GLY A 1 102 ? 3.234 -10.677 7.884 1.00 85.75 102 GLY A O 1
ATOM 837 N N . ILE A 1 103 ? 1.053 -10.806 7.356 1.00 88.44 103 ILE A N 1
ATOM 838 C CA . ILE A 1 103 ? 1.196 -11.740 6.231 1.00 88.44 103 ILE A CA 1
ATOM 839 C C . ILE A 1 103 ? 1.541 -10.960 4.953 1.00 88.44 103 ILE A C 1
ATOM 841 O O . ILE A 1 103 ? 0.717 -10.157 4.502 1.00 88.44 103 ILE A O 1
ATOM 845 N N . PRO A 1 104 ? 2.740 -11.151 4.370 1.00 89.56 104 PRO A N 1
ATOM 846 C CA . PRO A 1 104 ? 3.135 -10.457 3.155 1.00 89.56 104 PRO A CA 1
ATOM 847 C C . PRO A 1 104 ? 2.562 -11.129 1.902 1.00 89.56 104 PRO A C 1
ATOM 849 O O . PRO A 1 104 ? 2.464 -12.350 1.806 1.00 89.56 104 PRO A O 1
ATOM 852 N N . GLN A 1 105 ? 2.244 -10.304 0.915 1.00 89.88 105 GLN A N 1
ATOM 853 C CA . GLN A 1 105 ? 1.833 -10.664 -0.431 1.00 89.88 105 GLN A CA 1
ATOM 854 C C . GLN A 1 105 ? 2.671 -9.855 -1.421 1.00 89.88 105 GLN A C 1
ATOM 856 O O . GLN A 1 105 ? 2.925 -8.662 -1.221 1.00 89.88 105 GLN A O 1
ATOM 861 N N . TYR A 1 106 ? 3.100 -10.508 -2.493 1.00 89.19 106 TYR A N 1
ATOM 862 C CA . TYR A 1 106 ? 4.038 -9.944 -3.455 1.00 89.19 106 TYR A CA 1
ATOM 863 C C . TYR A 1 106 ? 3.380 -9.840 -4.824 1.00 89.19 106 TYR A C 1
ATOM 865 O O . TYR A 1 106 ? 2.673 -10.751 -5.255 1.00 89.19 106 TYR A O 1
ATOM 873 N N . SER A 1 107 ? 3.625 -8.733 -5.519 1.00 86.31 107 SER A N 1
ATOM 874 C CA . SER A 1 107 ? 3.247 -8.624 -6.927 1.00 86.31 107 SER A CA 1
ATOM 875 C C . SER A 1 107 ? 4.054 -9.592 -7.798 1.00 86.31 107 SER A C 1
ATOM 877 O O . SER A 1 107 ? 5.226 -9.847 -7.526 1.00 86.31 107 SER A O 1
ATOM 879 N N . ASP A 1 108 ? 3.437 -10.073 -8.873 1.00 77.75 108 ASP A N 1
ATOM 880 C CA . ASP A 1 108 ? 3.967 -11.007 -9.871 1.00 77.75 108 ASP A CA 1
ATOM 881 C C . ASP A 1 108 ? 4.405 -12.367 -9.300 1.00 77.75 108 ASP A C 1
ATOM 883 O O . ASP A 1 108 ? 5.101 -13.126 -9.968 1.00 77.75 108 ASP A O 1
ATOM 887 N N . ASN A 1 109 ? 3.974 -12.687 -8.070 1.00 58.41 109 ASN A N 1
ATOM 888 C CA . ASN A 1 109 ? 4.333 -13.898 -7.319 1.00 58.41 109 ASN A CA 1
ATOM 889 C C . ASN A 1 109 ? 5.854 -14.143 -7.214 1.00 58.41 109 ASN A C 1
ATOM 891 O O . ASN A 1 109 ? 6.296 -15.246 -6.889 1.00 58.41 109 ASN A O 1
ATOM 895 N N . ASP A 1 110 ? 6.654 -13.113 -7.493 1.00 61.06 110 ASP A N 1
ATOM 896 C CA . ASP A 1 110 ? 8.102 -13.199 -7.556 1.00 61.06 110 ASP A CA 1
ATOM 897 C C . ASP A 1 110 ? 8.666 -12.868 -6.174 1.00 61.06 110 ASP A C 1
ATOM 899 O O . ASP A 1 110 ? 8.361 -11.840 -5.557 1.00 61.06 110 ASP A O 1
ATOM 903 N N . SER A 1 111 ? 9.439 -13.809 -5.649 1.00 54.81 111 SER A N 1
ATOM 904 C CA . SER A 1 111 ? 9.919 -13.779 -4.277 1.00 54.81 111 SER A CA 1
ATOM 905 C C . SER A 1 111 ? 11.009 -12.726 -4.137 1.00 54.81 111 SER A C 1
ATOM 907 O O . SER A 1 111 ? 12.128 -12.933 -4.588 1.00 54.81 111 SER A O 1
ATOM 909 N N . ILE A 1 112 ? 10.688 -11.653 -3.409 1.00 63.12 112 ILE A N 1
ATOM 910 C CA . ILE A 1 112 ? 11.640 -10.699 -2.827 1.00 63.12 112 ILE A CA 1
ATOM 911 C C . ILE A 1 112 ? 12.294 -9.783 -3.878 1.00 63.12 112 ILE A C 1
ATOM 913 O O . ILE A 1 112 ? 12.845 -10.202 -4.890 1.00 63.12 112 ILE A O 1
ATOM 917 N N . SER A 1 113 ? 12.259 -8.472 -3.622 1.00 63.97 113 SER A N 1
ATOM 918 C CA . SER A 1 113 ? 12.946 -7.499 -4.477 1.00 63.97 113 SER A CA 1
ATOM 919 C C . SER A 1 113 ? 14.443 -7.846 -4.591 1.00 63.97 113 SER A C 1
ATOM 921 O O . SER A 1 113 ? 15.036 -8.160 -3.549 1.00 63.97 113 SER A O 1
ATOM 923 N N . PRO A 1 114 ? 15.081 -7.683 -5.762 1.00 68.44 114 PRO A N 1
ATOM 924 C CA . PRO A 1 114 ? 16.527 -7.852 -5.911 1.00 68.44 114 PRO A CA 1
ATOM 925 C C . PRO A 1 114 ? 17.324 -7.082 -4.845 1.00 68.44 114 PRO A C 1
ATOM 927 O O . PRO A 1 114 ? 16.901 -6.013 -4.403 1.00 68.44 114 PRO A O 1
ATOM 930 N N . ASN A 1 115 ? 18.505 -7.575 -4.456 1.00 68.69 115 ASN A N 1
ATOM 931 C CA . ASN A 1 115 ? 19.370 -6.877 -3.487 1.00 68.69 115 ASN A CA 1
ATOM 932 C C . ASN A 1 115 ? 19.798 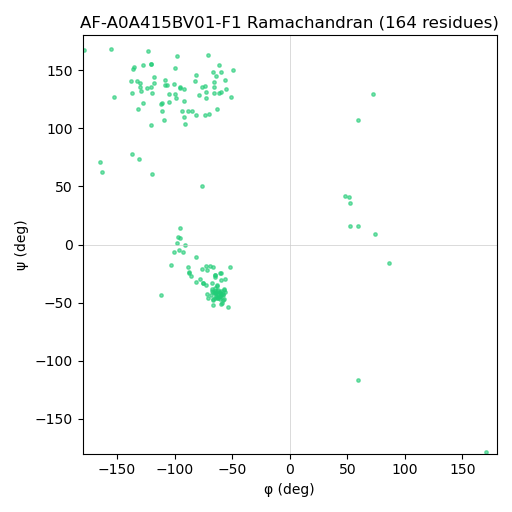-5.476 -3.966 1.00 68.69 115 ASN A C 1
ATOM 934 O O . ASN A 1 115 ? 20.092 -4.610 -3.147 1.00 68.69 115 ASN A O 1
ATOM 938 N N . SER A 1 116 ? 19.815 -5.249 -5.281 1.00 72.19 116 SER A N 1
ATOM 939 C CA . SER A 1 116 ? 20.093 -3.962 -5.929 1.00 72.19 116 SER A CA 1
ATOM 940 C C . SER A 1 116 ? 18.889 -3.019 -5.991 1.00 72.19 116 SER A C 1
ATOM 942 O O . SER A 1 116 ? 19.046 -1.857 -6.369 1.00 72.19 116 SER A O 1
ATOM 944 N N . ALA A 1 117 ? 17.686 -3.497 -5.665 1.00 81.25 117 ALA A N 1
ATOM 945 C CA . ALA A 1 117 ? 16.471 -2.722 -5.834 1.00 81.25 117 ALA A CA 1
ATOM 946 C C . ALA A 1 117 ? 16.372 -1.612 -4.785 1.00 81.25 117 ALA A C 1
ATOM 948 O O . ALA A 1 117 ? 16.575 -1.820 -3.587 1.00 81.25 117 ALA A O 1
ATOM 949 N N . PHE A 1 118 ? 15.969 -0.426 -5.230 1.00 83.75 118 PHE A N 1
ATOM 950 C CA . PHE A 1 118 ? 15.622 0.647 -4.314 1.00 83.75 118 PHE A CA 1
ATOM 951 C C . PHE A 1 118 ? 14.215 0.402 -3.769 1.00 83.75 118 PHE A C 1
ATOM 953 O O . PHE A 1 118 ? 13.270 0.232 -4.543 1.00 83.75 118 PHE A O 1
ATOM 960 N N . ARG A 1 119 ? 14.068 0.440 -2.442 1.00 86.69 119 ARG A N 1
ATOM 961 C CA . ARG A 1 119 ? 12.792 0.249 -1.740 1.00 86.69 119 ARG A CA 1
ATOM 962 C C . ARG A 1 119 ? 12.297 1.563 -1.149 1.00 86.69 119 ARG A C 1
ATOM 964 O O . ARG A 1 119 ? 13.077 2.345 -0.609 1.00 86.69 119 ARG A O 1
ATOM 971 N N . THR A 1 120 ? 10.992 1.803 -1.203 1.00 87.94 120 THR A N 1
ATOM 972 C CA . THR A 1 120 ? 10.381 2.897 -0.442 1.00 87.94 1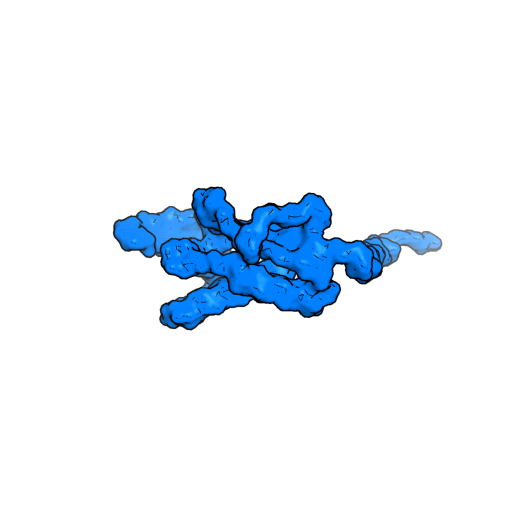20 THR A CA 1
ATOM 973 C C . THR A 1 120 ? 10.373 2.581 1.051 1.00 87.94 120 THR A C 1
ATOM 975 O O . THR A 1 120 ? 10.454 1.424 1.466 1.00 87.94 120 THR A O 1
ATOM 978 N N . HIS A 1 121 ? 10.171 3.602 1.885 1.00 88.75 121 HIS A N 1
ATOM 979 C CA . HIS A 1 121 ? 9.727 3.360 3.257 1.00 88.75 121 HIS A CA 1
ATOM 980 C C . HIS A 1 121 ? 8.383 2.621 3.261 1.00 88.75 121 HIS A C 1
ATOM 982 O O . HIS A 1 121 ? 7.568 2.807 2.352 1.00 88.75 121 HIS A O 1
ATOM 988 N N . ILE A 1 122 ? 8.173 1.799 4.290 1.00 90.38 122 ILE A N 1
ATOM 989 C CA . ILE A 1 122 ? 6.895 1.132 4.539 1.00 90.38 122 ILE A CA 1
ATOM 990 C C . ILE A 1 122 ? 5.859 2.206 4.875 1.00 90.38 122 ILE A C 1
ATOM 992 O O . ILE A 1 122 ? 6.105 3.081 5.711 1.00 90.38 122 ILE A O 1
ATOM 996 N N . LYS A 1 123 ? 4.713 2.154 4.202 1.00 91.69 123 LYS A N 1
ATOM 997 C CA . LYS A 1 123 ? 3.575 3.037 4.443 1.00 91.69 123 LYS A CA 1
ATOM 998 C C . LYS A 1 123 ? 2.439 2.234 5.056 1.00 91.69 123 LYS A C 1
ATOM 1000 O O . LYS A 1 123 ? 1.980 1.277 4.443 1.00 91.69 123 LYS A O 1
ATOM 1005 N N . MET A 1 124 ? 1.999 2.639 6.244 1.00 92.25 124 MET A N 1
ATOM 1006 C CA . MET A 1 124 ? 0.778 2.116 6.856 1.00 92.25 124 MET A CA 1
ATOM 1007 C C . MET A 1 124 ? -0.430 2.747 6.167 1.00 92.25 124 MET A C 1
ATOM 1009 O O . MET A 1 124 ? -0.416 3.949 5.891 1.00 92.25 124 MET A O 1
ATOM 1013 N N . LEU A 1 125 ? -1.429 1.927 5.847 1.00 90.62 125 LEU A N 1
ATOM 1014 C CA . LEU A 1 125 ? -2.615 2.352 5.099 1.00 90.62 125 LEU A CA 1
ATOM 1015 C C . LEU A 1 125 ? -3.847 2.540 5.988 1.00 90.62 125 LEU A C 1
ATOM 1017 O O . LEU A 1 125 ? -4.784 3.217 5.577 1.00 90.62 125 LEU A O 1
ATOM 1021 N N . ASP A 1 126 ? -3.839 1.976 7.193 1.00 88.19 126 ASP A N 1
ATOM 1022 C CA . ASP A 1 126 ? -4.920 2.061 8.165 1.00 88.19 126 ASP A CA 1
ATOM 1023 C C . ASP A 1 126 ? -4.459 2.634 9.507 1.00 88.19 126 ASP A C 1
ATOM 1025 O O . ASP A 1 126 ? -3.277 2.697 9.839 1.00 88.19 126 ASP A O 1
ATOM 1029 N N . MET A 1 127 ? -5.433 2.996 10.337 1.00 84.25 127 MET A N 1
ATOM 1030 C CA . MET A 1 127 ? -5.184 3.524 11.679 1.00 84.25 127 MET A CA 1
ATOM 1031 C C . MET A 1 127 ? -4.692 2.479 12.688 1.00 84.25 127 MET A C 1
ATOM 1033 O O . MET A 1 127 ? -4.110 2.855 13.703 1.00 84.25 127 MET A O 1
ATOM 1037 N N . LYS A 1 128 ? -4.954 1.184 12.453 1.00 84.75 128 LYS A N 1
ATOM 1038 C CA . LYS A 1 128 ? -4.547 0.100 13.358 1.00 84.75 128 LYS A CA 1
ATOM 1039 C C . LYS A 1 128 ? -3.173 -0.461 12.990 1.00 84.75 128 LYS A C 1
ATOM 1041 O O . LYS A 1 128 ? -2.679 -1.332 13.701 1.00 84.75 128 LYS A O 1
ATOM 1046 N N . ASN A 1 129 ? -2.538 0.065 11.938 1.00 88.31 129 ASN A N 1
ATOM 1047 C CA . ASN A 1 129 ? -1.277 -0.429 11.384 1.00 88.31 129 ASN A CA 1
ATOM 1048 C C . ASN A 1 129 ? -1.325 -1.935 11.073 1.00 88.31 129 ASN A C 1
ATOM 1050 O O . ASN A 1 129 ? -0.346 -2.657 11.266 1.00 88.31 129 ASN A O 1
ATOM 1054 N N . THR A 1 130 ? -2.488 -2.413 10.634 1.00 88.81 130 THR A N 1
ATOM 1055 C CA . THR A 1 130 ? -2.704 -3.803 10.219 1.00 88.81 130 THR A CA 1
ATOM 1056 C C . THR A 1 130 ? -2.328 -4.022 8.765 1.00 88.81 130 THR A C 1
ATOM 1058 O O . THR A 1 130 ? -1.942 -5.135 8.400 1.00 88.81 130 THR A O 1
ATOM 1061 N N . ILE A 1 131 ? -2.406 -2.968 7.950 1.00 92.69 131 ILE A N 1
ATOM 1062 C CA . ILE A 1 131 ? -2.092 -3.010 6.530 1.00 92.69 131 ILE A CA 1
ATOM 1063 C C . ILE A 1 131 ? -0.947 -2.071 6.185 1.00 92.69 131 ILE A C 1
ATOM 1065 O O . ILE A 1 131 ? -0.944 -0.886 6.526 1.00 92.69 131 ILE A O 1
ATOM 1069 N N . SER A 1 132 ? 0.030 -2.604 5.458 1.00 93.56 132 SER A N 1
ATOM 1070 C CA . SER A 1 132 ? 1.180 -1.836 5.004 1.00 93.56 132 SER A CA 1
ATOM 1071 C C . SER A 1 132 ? 1.504 -2.109 3.542 1.00 93.56 132 SER A C 1
ATOM 1073 O O . SER A 1 132 ? 1.195 -3.169 2.997 1.00 93.56 132 SER A O 1
ATOM 1075 N N . VAL A 1 133 ? 2.114 -1.121 2.892 1.00 92.94 133 VAL A N 1
ATOM 1076 C CA . VAL A 1 133 ? 2.594 -1.236 1.518 1.00 92.94 133 VAL A CA 1
ATOM 1077 C C . VAL A 1 133 ? 4.013 -0.700 1.396 1.00 92.94 133 VAL A C 1
ATOM 1079 O O . VAL A 1 133 ? 4.382 0.326 1.977 1.00 92.94 133 VAL A O 1
ATOM 1082 N N . GLN A 1 134 ? 4.818 -1.394 0.604 1.00 92.44 134 GLN A N 1
ATOM 1083 C CA . GLN A 1 134 ? 6.155 -0.982 0.214 1.00 92.44 134 GLN A CA 1
ATOM 1084 C C . GLN A 1 134 ? 6.350 -1.266 -1.274 1.00 92.44 134 GLN A C 1
ATOM 1086 O O . GLN A 1 134 ? 6.087 -2.367 -1.745 1.00 92.44 134 GLN A O 1
ATOM 1091 N N . GLY A 1 135 ? 6.829 -0.270 -2.015 1.00 90.69 135 GLY A N 1
ATOM 1092 C CA . GLY A 1 135 ? 7.203 -0.432 -3.415 1.00 90.69 135 GLY A CA 1
ATOM 1093 C C . GLY A 1 135 ? 8.708 -0.604 -3.571 1.00 90.69 135 GLY A C 1
ATOM 1094 O O . GLY A 1 135 ? 9.492 -0.081 -2.773 1.00 90.69 135 GLY A O 1
ATOM 1095 N N . TRP A 1 136 ? 9.119 -1.296 -4.625 1.00 90.38 136 TRP A N 1
ATOM 1096 C CA . TRP A 1 136 ? 10.515 -1.372 -5.035 1.00 90.38 136 TRP A CA 1
ATOM 1097 C C . TRP A 1 136 ? 10.662 -1.203 -6.546 1.00 90.38 136 TRP A C 1
ATOM 1099 O O . TRP A 1 136 ? 9.758 -1.535 -7.315 1.00 90.38 136 TRP A O 1
ATOM 1109 N N . VAL A 1 137 ? 11.810 -0.673 -6.970 1.00 87.62 137 VAL A N 1
ATOM 1110 C CA . VAL A 1 137 ? 12.228 -0.668 -8.375 1.00 87.62 137 VAL A CA 1
ATOM 1111 C C . VAL A 1 137 ? 13.651 -1.190 -8.486 1.00 87.62 137 VAL A C 1
ATOM 1113 O O . VAL A 1 137 ? 14.533 -0.797 -7.720 1.00 87.62 137 VAL A O 1
ATOM 1116 N N . ASP A 1 138 ? 13.875 -2.058 -9.457 1.00 85.75 138 ASP A N 1
ATOM 1117 C CA . ASP A 1 138 ? 15.204 -2.424 -9.913 1.00 85.75 138 ASP A CA 1
ATOM 1118 C C . ASP A 1 138 ? 15.592 -1.473 -11.050 1.00 85.75 138 ASP A C 1
ATOM 1120 O O . ASP A 1 138 ? 15.055 -1.541 -12.163 1.00 85.75 138 ASP A O 1
ATOM 1124 N N . TYR A 1 139 ? 16.460 -0.509 -10.739 1.00 71.56 139 TYR A N 1
ATOM 1125 C CA . TYR A 1 139 ? 16.997 0.397 -11.746 1.00 71.56 139 TYR A CA 1
ATOM 1126 C C . TYR A 1 139 ? 17.997 -0.371 -12.610 1.00 71.56 139 TYR A C 1
ATOM 1128 O O . TYR A 1 139 ? 18.985 -0.900 -12.108 1.00 71.56 139 TYR A O 1
ATOM 1136 N N . SER A 1 140 ? 17.811 -0.358 -13.930 1.00 57.50 140 SER A N 1
ATOM 1137 C CA . SER A 1 140 ? 18.926 -0.685 -14.818 1.00 57.50 140 SER A CA 1
ATOM 1138 C C . SER A 1 140 ? 19.992 0.406 -14.676 1.00 57.50 140 SER A C 1
ATOM 1140 O O . SER A 1 140 ? 19.672 1.593 -14.699 1.00 57.50 140 SER A O 1
ATOM 1142 N N . TRP A 1 141 ? 21.269 0.033 -14.572 1.00 51.38 141 TRP A N 1
ATOM 1143 C CA . TRP A 1 141 ? 22.403 0.970 -14.519 1.00 51.38 141 TRP A CA 1
ATOM 1144 C C . TRP A 1 141 ? 22.419 2.001 -15.670 1.00 51.38 141 TRP A C 1
ATOM 1146 O O . TRP A 1 141 ? 23.015 3.068 -15.540 1.00 51.38 141 TRP A O 1
ATOM 1156 N N . LYS A 1 142 ? 21.705 1.726 -16.773 1.00 49.69 142 LYS A N 1
ATOM 1157 C CA . LYS A 1 142 ? 21.500 2.643 -17.905 1.00 49.69 142 LYS A CA 1
ATOM 1158 C C . LYS A 1 142 ? 20.617 3.863 -17.587 1.00 49.69 142 LYS A C 1
ATOM 1160 O O . LYS A 1 142 ? 20.682 4.846 -18.318 1.00 49.69 142 LYS A O 1
ATOM 1165 N N . THR A 1 143 ? 19.817 3.836 -16.519 1.00 46.97 143 THR A N 1
ATOM 1166 C CA . THR A 1 143 ? 18.875 4.915 -16.146 1.00 46.97 143 THR A CA 1
ATOM 1167 C C . THR A 1 143 ? 19.441 5.888 -15.096 1.00 46.97 143 THR A C 1
ATOM 1169 O O . THR A 1 143 ? 18.812 6.894 -14.774 1.00 46.97 143 THR A O 1
ATOM 1172 N N . ILE A 1 144 ? 20.645 5.623 -14.573 1.00 49.75 144 ILE A N 1
ATOM 1173 C CA . ILE A 1 144 ? 21.299 6.409 -13.511 1.00 49.75 144 ILE A CA 1
ATOM 1174 C C . ILE A 1 144 ? 21.668 7.867 -13.892 1.00 49.75 144 ILE A C 1
ATOM 1176 O O . ILE A 1 144 ? 21.670 8.698 -12.976 1.00 49.75 144 ILE A O 1
ATOM 1180 N N . PRO A 1 145 ? 21.909 8.286 -15.160 1.00 47.38 145 PRO A N 1
ATOM 1181 C CA . PRO A 1 145 ? 22.416 9.643 -15.396 1.00 47.38 145 PRO A CA 1
ATOM 1182 C C . PRO A 1 145 ? 21.438 10.773 -15.032 1.00 47.38 145 PRO A C 1
ATOM 1184 O O . PRO A 1 145 ? 21.870 11.905 -14.841 1.00 47.38 145 PRO A O 1
ATOM 1187 N N . GLN A 1 146 ? 20.132 10.507 -14.911 1.00 45.09 146 GLN A N 1
ATOM 1188 C CA . GLN A 1 146 ? 19.140 11.574 -14.715 1.00 45.09 146 GLN A CA 1
ATOM 1189 C C . GLN A 1 146 ? 18.908 11.954 -13.243 1.00 45.09 146 GLN A C 1
ATOM 1191 O O . GLN A 1 146 ? 18.515 13.083 -12.957 1.00 45.09 146 GLN A O 1
ATOM 1196 N N . MET A 1 147 ? 19.193 11.064 -12.284 1.00 41.12 147 MET A N 1
ATOM 1197 C CA . MET A 1 147 ? 18.892 11.329 -10.867 1.00 41.12 147 MET A CA 1
ATOM 1198 C C . MET A 1 147 ? 20.021 12.068 -10.131 1.00 41.12 147 MET A C 1
ATOM 1200 O O . MET A 1 147 ? 19.756 12.795 -9.173 1.00 41.12 147 MET A O 1
ATOM 1204 N N . VAL A 1 148 ? 21.267 11.959 -10.611 1.00 43.78 148 VAL A N 1
ATOM 1205 C CA . VAL A 1 148 ? 22.404 12.726 -10.068 1.00 43.78 148 VAL A CA 1
ATOM 1206 C C . VAL A 1 148 ? 22.244 14.226 -10.362 1.00 43.78 148 VAL A C 1
ATOM 1208 O O . VAL A 1 148 ? 22.557 15.050 -9.508 1.00 43.78 148 VAL A O 1
ATOM 1211 N N . TYR A 1 149 ? 21.648 14.607 -11.497 1.00 39.00 149 TYR A N 1
ATOM 1212 C CA . TYR A 1 149 ? 21.432 16.022 -11.829 1.00 39.00 149 TYR A CA 1
ATOM 1213 C C . TYR A 1 149 ? 20.419 16.728 -10.911 1.00 39.00 149 TYR A C 1
ATOM 1215 O O . TYR A 1 149 ? 20.642 17.875 -10.521 1.00 39.00 149 TYR A O 1
ATOM 1223 N N . VAL A 1 150 ? 19.338 16.053 -10.502 1.00 40.84 150 VAL A N 1
ATOM 1224 C CA . VAL A 1 150 ? 18.278 16.678 -9.684 1.00 40.84 150 VAL A CA 1
ATOM 1225 C C . VAL A 1 150 ? 18.736 16.925 -8.241 1.00 40.84 150 VAL A C 1
ATOM 1227 O O . VAL A 1 150 ? 18.392 17.946 -7.644 1.00 40.84 150 VAL A O 1
ATOM 1230 N N . VAL A 1 151 ? 19.570 16.042 -7.680 1.00 39.12 151 VAL A N 1
ATOM 1231 C CA . VAL A 1 151 ? 20.090 16.212 -6.311 1.00 39.12 151 VAL A CA 1
ATOM 1232 C C . VAL A 1 151 ? 21.190 17.281 -6.249 1.00 39.12 151 VAL A C 1
ATOM 1234 O O . VAL A 1 151 ? 21.268 18.014 -5.260 1.00 39.12 151 VAL A O 1
ATOM 1237 N N . PHE A 1 152 ? 22.001 17.438 -7.301 1.00 33.84 152 PHE A N 1
ATOM 1238 C CA . PHE A 1 152 ? 23.048 18.467 -7.329 1.00 33.84 152 PHE A CA 1
ATOM 1239 C C . PHE A 1 152 ? 22.509 19.889 -7.559 1.00 33.84 152 PHE A C 1
ATOM 1241 O O . PHE A 1 152 ? 23.036 20.823 -6.954 1.00 33.84 152 PHE A O 1
ATOM 1248 N N . PHE A 1 153 ? 21.427 20.079 -8.325 1.00 33.81 153 PHE A N 1
ATOM 1249 C CA . PHE A 1 153 ? 20.867 21.424 -8.541 1.00 33.81 153 PHE A CA 1
ATOM 1250 C C . PHE A 1 153 ? 20.034 21.955 -7.364 1.00 33.81 153 PHE A C 1
ATOM 1252 O O . PHE A 1 153 ? 20.050 23.154 -7.097 1.00 33.81 153 PHE A O 1
ATOM 1259 N N . SER A 1 154 ? 19.375 21.092 -6.580 1.00 33.72 154 SER A N 1
ATOM 1260 C CA . SER A 1 154 ? 18.603 21.554 -5.412 1.00 33.72 154 SER A CA 1
ATOM 1261 C C . SER A 1 154 ? 19.478 22.007 -4.235 1.00 33.72 154 SER A C 1
ATOM 1263 O O . SER A 1 154 ? 18.988 22.710 -3.351 1.00 33.72 154 SER A O 1
ATOM 1265 N N . ARG A 1 155 ? 20.758 21.616 -4.191 1.00 34.94 155 ARG A N 1
ATOM 1266 C CA . ARG A 1 155 ? 21.681 21.980 -3.103 1.00 34.94 155 ARG A CA 1
ATOM 1267 C C . ARG A 1 155 ? 22.503 23.243 -3.371 1.00 34.94 155 ARG A C 1
ATOM 1269 O O . ARG A 1 155 ? 23.180 23.701 -2.455 1.00 34.94 155 ARG A O 1
ATOM 1276 N N . GLN A 1 156 ? 22.429 23.819 -4.575 1.00 36.22 156 GLN A N 1
ATOM 1277 C CA . GLN A 1 156 ? 23.215 25.003 -4.945 1.00 36.22 156 GLN A CA 1
ATOM 1278 C C . GLN A 1 156 ? 22.447 26.338 -4.886 1.00 36.22 156 GLN A C 1
ATOM 1280 O O . GLN A 1 156 ? 23.079 27.384 -4.973 1.00 36.22 156 GLN A O 1
ATOM 1285 N N . SER A 1 157 ? 21.128 26.346 -4.647 1.00 37.78 157 SER A N 1
ATOM 1286 C CA . SER A 1 157 ? 20.350 27.601 -4.542 1.00 37.78 157 SER A CA 1
ATOM 1287 C C . SER A 1 157 ? 20.130 28.133 -3.118 1.00 37.78 157 SER A C 1
ATOM 1289 O O . SER A 1 157 ? 19.467 29.149 -2.951 1.00 37.78 157 SER A O 1
ATOM 1291 N N . PHE A 1 158 ? 20.726 27.528 -2.086 1.00 35.16 158 PHE A N 1
ATOM 1292 C CA . PHE A 1 158 ? 20.722 28.071 -0.716 1.00 35.16 158 PHE A CA 1
ATOM 1293 C C . PHE A 1 158 ? 22.148 28.347 -0.228 1.00 35.16 158 PHE A C 1
ATOM 1295 O O . PHE A 1 158 ? 22.619 27.755 0.738 1.00 35.16 158 PHE A O 1
ATOM 1302 N N . ARG A 1 159 ? 22.865 29.234 -0.927 1.00 33.44 159 ARG A N 1
ATOM 1303 C CA . ARG A 1 159 ? 24.059 29.920 -0.399 1.00 33.44 159 ARG A CA 1
ATOM 1304 C C . ARG A 1 159 ? 24.412 31.159 -1.231 1.00 33.44 159 ARG A C 1
ATOM 1306 O O . ARG A 1 159 ? 25.489 31.250 -1.796 1.00 33.44 159 ARG A O 1
ATOM 1313 N N . ILE A 1 160 ? 23.515 32.143 -1.276 1.00 34.69 160 ILE A N 1
ATOM 1314 C CA . ILE A 1 160 ? 23.911 33.542 -1.512 1.00 34.69 160 ILE A CA 1
ATOM 1315 C C . ILE A 1 160 ? 23.115 34.414 -0.546 1.00 34.69 160 ILE A C 1
ATOM 1317 O O . ILE A 1 160 ? 22.094 34.990 -0.891 1.00 34.69 160 ILE A O 1
ATOM 1321 N N . CYS A 1 161 ? 23.553 34.429 0.707 1.00 37.19 161 CYS A N 1
ATOM 1322 C CA . CYS A 1 161 ? 23.325 35.547 1.613 1.00 37.19 161 CYS A CA 1
ATOM 1323 C C . CYS A 1 161 ? 24.272 35.376 2.798 1.00 37.19 161 CYS A C 1
ATOM 1325 O O . CYS A 1 161 ? 23.840 34.987 3.873 1.00 37.19 161 CYS A O 1
ATOM 1327 N N . GLN A 1 162 ? 25.573 35.583 2.577 1.00 30.59 162 GLN A N 1
ATOM 1328 C CA . GLN A 1 162 ? 26.449 36.192 3.577 1.00 30.59 162 GLN A CA 1
ATOM 1329 C C . GLN A 1 162 ? 27.616 36.912 2.892 1.00 30.59 162 GLN A C 1
ATOM 1331 O O . GLN A 1 162 ? 28.334 36.337 2.079 1.00 30.59 162 GLN A O 1
ATOM 1336 N N . SER A 1 163 ? 27.743 38.178 3.294 1.00 32.03 163 SER A N 1
ATOM 1337 C CA . SER A 1 163 ? 28.933 39.027 3.333 1.00 32.03 163 SER A CA 1
ATOM 1338 C C . SER A 1 163 ? 29.682 39.306 2.031 1.00 32.03 163 SER A C 1
ATOM 1340 O O . SER A 1 163 ? 30.535 38.530 1.604 1.00 32.03 163 SER A O 1
ATOM 1342 N N . GLN A 1 164 ? 29.535 40.542 1.550 1.00 32.34 164 GLN A N 1
ATOM 1343 C CA . GLN A 1 164 ? 30.723 41.301 1.184 1.00 32.34 164 GLN A CA 1
ATOM 1344 C C . GLN A 1 164 ? 30.648 42.707 1.783 1.00 32.34 164 GLN A C 1
ATOM 1346 O O . GLN A 1 164 ? 29.722 43.474 1.544 1.00 32.34 164 GLN A O 1
ATOM 1351 N N . THR A 1 165 ? 31.615 42.949 2.656 1.00 34.88 165 THR A N 1
ATOM 1352 C CA . THR A 1 165 ? 31.902 44.152 3.423 1.00 34.88 165 THR A CA 1
ATOM 1353 C C . THR A 1 165 ? 32.309 45.305 2.509 1.00 34.88 165 THR A C 1
ATOM 1355 O O . THR A 1 165 ? 33.131 45.111 1.611 1.00 34.88 165 THR A O 1
ATOM 1358 N N . ARG A 1 166 ? 31.835 46.511 2.817 1.00 34.66 166 ARG A N 1
ATOM 1359 C CA . ARG A 1 166 ? 32.680 47.700 2.953 1.00 34.66 166 ARG A CA 1
ATOM 1360 C C . ARG A 1 166 ? 32.143 48.549 4.091 1.00 34.66 166 ARG A C 1
ATOM 1362 O O . ARG A 1 166 ? 30.902 48.645 4.188 1.00 34.66 166 ARG A O 1
#

Secondary structure (DSSP, 8-state):
-HHHHHHHHHHHHHHHHHHTT---PPPPS-EEEEEEEEETTEEEEEEEEEEEEHHHHHHHHHHHHHHHHS---HHHHHHHHHHHHHHTT--EEEEEEEEETTEEEEGGG--S--TT-EEPPPEE-STTS-EEEEEEEEE-GGGTHHHHHHHHHHTSSS---S----

Nearest PDB structures (foldseek):
  6lkh-assembly1_C  TM=3.995E-01  e=2.459E-01  Staphylococcus aureus subsp. aureus NCTC 8325
  6lkg-assembly1_B  TM=3.961E-01  e=2.783E-01  Staphylococcus aureus subsp. aureus NCTC 8325
  8ipb-assembly1_ba  TM=4.079E-01  e=2.584E+00  Triticum aestivum
  2yq0-assembly1_A  TM=3.272E-01  e=1.896E+00  Human herpesvirus 8 type M
  7z3o-assembly1_SY  TM=3.932E-01  e=5.431E+00  Thermochaetoides thermophila DSM 1495

Solvent-accessible surface area (backbone atoms only — not comparable to full-atom values): 9931 Å² total; per-residue (Å²): 107,67,66,28,49,53,54,30,52,54,49,53,48,49,57,59,47,63,72,65,75,64,85,80,78,78,82,56,101,43,70,35,54,55,53,77,49,75,59,90,94,43,80,46,78,47,72,47,96,56,71,40,50,40,57,61,53,49,51,22,46,49,43,48,53,33,54,75,77,60,54,87,54,35,51,66,49,32,53,49,31,48,51,41,29,45,79,70,74,48,69,62,57,66,37,26,43,35,29,51,77,85,48,75,45,50,20,84,78,53,83,71,80,58,94,81,35,53,64,49,75,77,40,67,56,25,84,80,63,44,33,37,40,30,45,35,35,37,67,50,82,88,65,54,78,65,60,60,55,59,61,58,59,71,68,66,79,81,76,88,86,80,85,86,86,131

Foldseek 3Di:
DQVLLVVLLVVLLCVLVVVVVDDDPDFDQDWDQWDWDQDPPDIDIGGAPDGHGPNLRVQLVSQVNCCVPPNDDFQVSQVSSQVSCVVVVADADKKKWKAAQNRTDIHPNDPDDPPQKDKDPWDQRHRVSRIIMMMIGRGDPVSPPPPVVVVVVVVPPPPDDDDDDD

Mean predicted aligned error: 11.74 Å

Sequence (166 aa):
MTQALQESITIDYHKRFFQDNVYIPKPLIRKMKGIKIVVGEKNENILFKDSIDEQTAYQLVDQYMLAQFTSVIPNDFNVIFKEKLKEKGITGKTGIIYQHNGIPQYSDNDSISPNSAFRTHIKMLDMKNTISVQGWVDYSWKTIPQMVYVVFFSRQSFRICQSQTR

Radius of gyration: 20.11 Å; Cα contacts (8 Å, |Δi|>4): 212; chains: 1; bounding box: 54×62×37 Å

Organism: Phocaeicola vulgatus (NCBI:txid821)